Protein AF-A0A7V0T3T9-F1 (afdb_monomer_lite)

Foldseek 3Di:
DDPDPPPPVVPPVVVPVVVVVVVCVVVVPVVLPDFDPLVVLLVVLVVVLVVLVVLLVVLCVVVPPVCVVLSVLLVVLSVQLVVLSVVSVVDPDRVSNVVSSVRSVVSSVSSVVSSVVSD

Organism: NCBI:txid2052148

Radius of gyration: 18.32 Å; chains: 1; bounding box: 51×34×40 Å

Secondary structure (DSSP, 8-state):
----TTSSHHHHHHHHHHHHHHHHHHHTTSSTTS---HHHHHHHHHHHHHHHHHHHHHHHHHHGGGGHHHHHHHHHHHHHHHHHHHHHTT---HHHHHHHHHHHHHHHHHHHHHHHTT-

Sequence (119 aa):
MALSKGRIVGLILIGVVVVVLGIVLLTGQQEDNKPIDARAFIRNTEKQLGKIERKAVDVRDHFGAEVEEELAQVDQLLATTREVLQRMQNVSDQVELRKLREEANAAYRAAQDILKEFE

pLDDT: mean 79.91, std 18.68, range [40.5, 96.69]

Structure (mmCIF, N/CA/C/O backbone):
data_AF-A0A7V0T3T9-F1
#
_entry.id   AF-A0A7V0T3T9-F1
#
loop_
_atom_site.group_PDB
_atom_site.id
_atom_site.type_symbol
_atom_site.label_atom_id
_atom_site.label_alt_id
_atom_site.label_comp_id
_atom_site.label_asym_id
_atom_site.label_entity_id
_atom_site.label_seq_id
_atom_site.pdbx_PDB_ins_code
_atom_site.Cartn_x
_atom_site.Cartn_y
_atom_site.Cartn_z
_atom_site.occupancy
_atom_site.B_iso_or_equiv
_atom_site.auth_seq_id
_atom_site.auth_comp_id
_atom_site.auth_asym_id
_atom_site.auth_atom_id
_atom_site.pdbx_PDB_model_num
ATOM 1 N N . MET A 1 1 ? 37.112 24.251 -20.568 1.00 40.50 1 MET A N 1
ATOM 2 C CA . MET A 1 1 ? 36.343 23.511 -21.593 1.00 40.50 1 MET A CA 1
ATOM 3 C C . MET A 1 1 ? 35.895 22.191 -20.965 1.00 40.50 1 MET A C 1
ATOM 5 O O . MET A 1 1 ? 36.729 21.554 -20.341 1.00 40.50 1 MET A O 1
ATOM 9 N N . ALA A 1 2 ? 34.593 21.876 -21.049 1.00 46.59 2 ALA A N 1
ATOM 10 C CA . ALA A 1 2 ? 33.882 20.687 -20.535 1.00 46.59 2 ALA A CA 1
ATOM 11 C C . ALA A 1 2 ? 33.882 20.421 -19.006 1.00 46.59 2 ALA A C 1
ATOM 13 O O . ALA A 1 2 ? 34.382 19.408 -18.530 1.00 46.59 2 ALA A O 1
ATOM 14 N N . LEU A 1 3 ? 33.209 21.291 -18.238 1.00 49.69 3 LEU A N 1
ATOM 15 C CA . LEU A 1 3 ? 32.583 20.876 -16.975 1.00 49.69 3 LEU A CA 1
ATOM 16 C C . LEU A 1 3 ? 31.374 19.984 -17.306 1.00 49.69 3 LEU A C 1
ATOM 18 O O . LEU A 1 3 ? 30.440 20.427 -17.977 1.00 49.69 3 LEU A O 1
ATOM 22 N N . SER A 1 4 ? 31.421 18.723 -16.870 1.00 45.22 4 SER A N 1
ATOM 23 C CA . SER A 1 4 ? 30.354 17.738 -17.072 1.00 45.22 4 SER A CA 1
ATOM 24 C C . SER A 1 4 ? 29.067 18.177 -16.363 1.00 45.22 4 SER A C 1
ATOM 26 O O . SER A 1 4 ? 29.033 18.345 -15.144 1.00 45.22 4 SER A O 1
ATOM 28 N N . LYS A 1 5 ? 27.996 18.358 -17.143 1.00 58.25 5 LYS A N 1
ATOM 29 C CA . LYS A 1 5 ? 26.671 18.833 -16.703 1.00 58.25 5 LYS A CA 1
ATOM 30 C C . LYS A 1 5 ? 25.866 17.793 -15.897 1.00 58.25 5 LYS A C 1
ATOM 32 O O . LYS A 1 5 ? 24.738 18.076 -15.518 1.00 58.25 5 LYS A O 1
ATOM 37 N N . GLY A 1 6 ? 26.431 16.618 -15.601 1.00 52.16 6 GLY A N 1
ATOM 38 C CA . GLY A 1 6 ? 25.716 15.491 -14.980 1.00 52.16 6 GLY A CA 1
ATOM 39 C C . GLY A 1 6 ? 25.748 15.397 -13.446 1.00 52.16 6 GLY A C 1
ATOM 40 O O . GLY A 1 6 ? 25.056 14.555 -12.894 1.00 52.16 6 GLY A O 1
ATOM 41 N N . ARG A 1 7 ? 26.528 16.220 -12.723 1.00 52.62 7 ARG A N 1
ATOM 42 C CA . ARG A 1 7 ? 26.684 16.080 -11.250 1.00 52.62 7 ARG A CA 1
ATOM 43 C C . ARG A 1 7 ? 25.846 17.031 -10.395 1.00 52.62 7 ARG A C 1
ATOM 45 O O . ARG A 1 7 ? 25.675 16.770 -9.211 1.0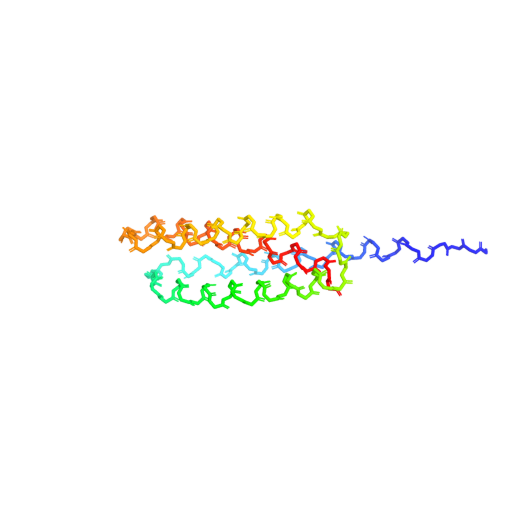0 52.62 7 ARG A O 1
ATOM 52 N N . ILE A 1 8 ? 25.325 18.118 -10.965 1.00 50.81 8 ILE A N 1
ATOM 53 C CA . ILE A 1 8 ? 24.544 19.113 -10.205 1.00 50.81 8 ILE A CA 1
ATOM 54 C C . ILE A 1 8 ? 23.103 18.628 -9.980 1.00 50.81 8 ILE A C 1
ATOM 56 O O . ILE A 1 8 ? 22.522 18.903 -8.935 1.00 50.81 8 ILE A O 1
ATOM 60 N N . VAL A 1 9 ? 22.555 17.830 -10.902 1.00 53.69 9 VAL A N 1
ATOM 61 C CA . VAL A 1 9 ? 21.186 17.295 -10.790 1.00 53.69 9 VAL A CA 1
ATOM 62 C C . VAL A 1 9 ? 21.072 16.257 -9.662 1.00 53.69 9 VAL A C 1
ATOM 64 O O . VAL A 1 9 ? 20.081 16.252 -8.940 1.00 53.69 9 VAL A O 1
ATOM 67 N N . GLY A 1 10 ? 22.121 15.465 -9.409 1.00 51.03 10 GLY A N 1
ATOM 68 C CA . GLY A 1 10 ? 22.131 14.473 -8.323 1.00 51.03 10 GLY A CA 1
ATOM 69 C C . GLY A 1 10 ? 22.278 15.044 -6.903 1.00 51.03 10 GLY A C 1
ATOM 70 O O . GLY A 1 10 ? 22.032 14.330 -5.939 1.00 51.03 10 GLY A O 1
ATOM 71 N N . LEU A 1 11 ? 22.667 16.316 -6.744 1.00 52.44 11 LEU A N 1
ATOM 72 C CA . LEU A 1 11 ? 22.970 16.912 -5.430 1.00 52.44 11 LEU A CA 1
ATOM 73 C C . LEU A 1 11 ? 21.859 17.820 -4.877 1.00 52.44 11 LEU A C 1
ATOM 75 O O . LEU A 1 11 ? 21.877 18.143 -3.694 1.00 52.44 11 LEU A O 1
ATOM 79 N N . ILE A 1 12 ? 20.873 18.201 -5.695 1.00 49.31 12 ILE A N 1
ATOM 80 C CA . ILE A 1 12 ? 19.757 19.067 -5.269 1.00 49.31 12 ILE A CA 1
ATOM 81 C C . ILE A 1 12 ? 18.541 18.246 -4.795 1.00 49.31 12 ILE A C 1
ATOM 83 O O . ILE A 1 12 ? 17.790 18.704 -3.933 1.00 49.31 12 ILE A O 1
ATOM 87 N N . LEU A 1 13 ? 18.381 17.003 -5.265 1.00 52.44 13 LEU A N 1
ATOM 88 C CA . LEU A 1 13 ? 17.231 16.150 -4.925 1.00 52.44 13 LEU A CA 1
ATOM 89 C C . LEU A 1 13 ? 17.180 15.703 -3.451 1.00 52.44 13 LEU A C 1
ATOM 91 O O . LEU A 1 13 ? 16.103 15.416 -2.941 1.00 52.44 13 LEU A O 1
ATOM 95 N N . ILE A 1 14 ? 18.300 15.730 -2.723 1.00 50.50 14 ILE A N 1
ATOM 96 C CA . ILE A 1 14 ? 18.339 15.316 -1.307 1.00 50.50 14 ILE A CA 1
ATOM 97 C C . ILE A 1 14 ? 17.847 16.437 -0.366 1.00 50.50 14 ILE A C 1
ATOM 99 O O . ILE A 1 14 ? 17.361 16.162 0.729 1.00 50.50 14 ILE A O 1
ATOM 103 N N . GLY A 1 15 ? 17.891 17.706 -0.792 1.00 45.44 15 GLY A N 1
ATOM 104 C CA . GLY A 1 15 ? 17.487 18.842 0.049 1.00 45.44 15 GLY A CA 1
ATOM 105 C C . GLY A 1 15 ? 15.971 19.025 0.196 1.00 45.44 15 GLY A C 1
ATOM 106 O O . GLY A 1 15 ? 15.513 19.561 1.202 1.00 45.44 15 GLY A O 1
ATOM 107 N N . VAL A 1 16 ? 15.179 18.570 -0.781 1.00 53.06 16 VAL A N 1
ATOM 108 C CA . VAL A 1 16 ? 13.726 18.838 -0.832 1.00 53.06 16 VAL A CA 1
ATOM 109 C C . VAL A 1 16 ? 12.900 17.737 -0.149 1.00 53.06 16 VAL A C 1
ATOM 111 O O . VAL A 1 16 ? 11.840 18.022 0.407 1.00 53.06 16 VAL A O 1
ATOM 114 N N . VAL A 1 17 ? 13.409 16.502 -0.079 1.00 54.22 17 VAL A N 1
ATOM 115 C CA . VAL A 1 17 ? 12.707 15.361 0.549 1.00 54.22 17 VAL A CA 1
ATOM 116 C C . VAL A 1 17 ? 12.585 15.516 2.077 1.00 54.22 17 VAL A C 1
ATOM 118 O O . VAL A 1 17 ? 11.596 15.089 2.671 1.00 54.22 17 VAL A O 1
ATOM 121 N N . VAL A 1 18 ? 13.526 16.211 2.729 1.00 54.78 18 VAL A N 1
ATOM 122 C CA . VAL A 1 18 ? 13.534 16.377 4.198 1.00 54.78 18 VAL A CA 1
ATOM 123 C C . VAL A 1 18 ? 12.466 17.368 4.689 1.00 54.78 18 VAL A C 1
ATOM 125 O O . VAL A 1 18 ? 11.926 17.207 5.784 1.00 54.78 18 VAL A O 1
ATOM 128 N N . VAL A 1 19 ? 12.091 18.362 3.876 1.00 55.09 19 VAL A N 1
ATOM 129 C CA . VAL A 1 19 ? 11.104 19.385 4.275 1.00 55.09 19 VAL A CA 1
ATOM 130 C C . VAL A 1 19 ? 9.687 18.803 4.348 1.00 55.09 19 VAL A C 1
ATOM 132 O O . VAL A 1 19 ? 8.902 19.192 5.212 1.00 55.09 19 VAL A O 1
ATOM 135 N N . VAL A 1 20 ? 9.368 17.812 3.509 1.00 55.38 20 VAL A N 1
ATOM 136 C CA . VAL A 1 20 ? 8.062 17.132 3.537 1.00 55.38 20 VAL A CA 1
ATOM 137 C C . VAL A 1 20 ? 7.951 16.188 4.741 1.00 55.38 20 VAL A C 1
ATOM 139 O O . VAL A 1 20 ? 6.896 16.134 5.376 1.00 55.38 20 VAL A O 1
ATOM 142 N N . LEU A 1 21 ? 9.042 15.518 5.134 1.00 51.12 21 LEU A N 1
ATOM 143 C CA . LEU A 1 21 ? 9.055 14.665 6.330 1.00 51.12 21 LEU A CA 1
ATOM 144 C C . LEU A 1 21 ? 8.810 15.468 7.627 1.00 51.12 21 LEU A C 1
ATOM 146 O O . LEU A 1 21 ? 8.153 14.974 8.542 1.00 51.12 21 LEU A O 1
ATOM 150 N N . GLY A 1 22 ? 9.287 16.718 7.692 1.00 42.75 22 GLY A N 1
ATOM 151 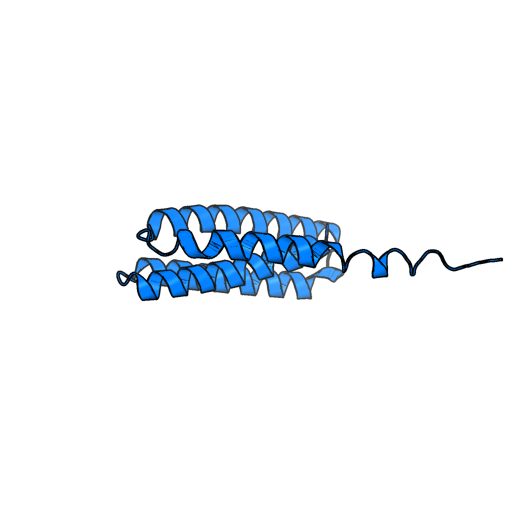C CA . GLY A 1 22 ? 9.165 17.579 8.875 1.00 42.75 22 GLY A CA 1
ATOM 152 C C . GLY A 1 22 ? 7.750 18.101 9.166 1.00 42.75 22 GLY A C 1
ATOM 153 O O . GLY A 1 22 ? 7.409 18.304 10.329 1.00 42.75 22 GLY A O 1
ATOM 154 N N . ILE A 1 23 ? 6.903 18.287 8.145 1.00 50.88 23 ILE A N 1
ATOM 155 C CA . ILE A 1 23 ? 5.537 18.823 8.326 1.00 50.88 23 ILE A CA 1
ATOM 156 C C . ILE A 1 23 ? 4.529 17.705 8.648 1.00 50.88 23 ILE A C 1
ATOM 158 O O . ILE A 1 23 ? 3.614 17.915 9.442 1.00 50.88 23 ILE A O 1
ATOM 162 N N . VAL A 1 24 ? 4.712 16.496 8.103 1.00 53.91 24 VAL A N 1
ATOM 163 C CA . VAL A 1 24 ? 3.807 15.355 8.358 1.00 53.91 24 VAL A CA 1
ATOM 164 C C . VAL A 1 24 ? 3.904 14.852 9.805 1.00 53.91 24 VAL A C 1
ATOM 166 O O . VAL A 1 24 ? 2.902 14.421 10.375 1.00 53.91 24 VAL A O 1
ATOM 169 N N . LEU A 1 25 ? 5.073 14.959 10.445 1.00 51.72 25 LEU A N 1
ATOM 170 C CA . LEU A 1 25 ? 5.238 14.551 11.847 1.00 51.72 25 LEU A CA 1
ATOM 171 C C . LEU A 1 25 ? 4.407 15.402 12.827 1.00 51.72 25 LEU A C 1
ATOM 173 O O . LEU A 1 25 ? 4.014 14.899 13.876 1.00 51.72 25 LEU A O 1
ATOM 177 N N . LEU A 1 26 ? 4.088 16.658 12.483 1.00 48.50 26 LEU A N 1
ATOM 178 C CA . LEU A 1 26 ? 3.300 17.560 13.336 1.00 48.50 26 LEU A CA 1
ATOM 179 C C . LEU A 1 26 ? 1.782 17.333 13.234 1.00 48.50 26 LEU A C 1
ATOM 181 O O . LEU A 1 26 ? 1.051 17.706 14.149 1.00 48.50 26 LEU A O 1
ATOM 185 N N . THR A 1 27 ? 1.297 16.705 12.158 1.00 54.38 27 THR A N 1
ATOM 186 C CA . THR A 1 27 ? -0.138 16.438 11.941 1.00 54.38 27 THR A CA 1
ATOM 187 C C . THR A 1 27 ? -0.521 14.969 12.138 1.00 54.38 27 THR A C 1
ATOM 189 O O . THR A 1 27 ? -1.674 14.686 12.461 1.00 54.38 27 THR A O 1
ATOM 192 N N . GLY A 1 28 ? 0.433 14.037 12.024 1.00 45.25 28 GLY A N 1
ATOM 193 C CA . GLY A 1 28 ? 0.185 12.594 12.124 1.00 45.25 28 GLY A CA 1
ATOM 194 C C . GLY A 1 28 ? -0.230 12.078 13.508 1.00 45.25 28 GLY A C 1
ATOM 195 O O . GLY A 1 28 ? -0.809 11.006 13.590 1.00 45.25 28 GLY A O 1
ATOM 196 N N . GLN A 1 29 ? 0.011 12.832 14.584 1.00 44.84 29 GLN A N 1
ATOM 197 C CA . GLN A 1 29 ? -0.250 12.385 15.965 1.00 44.84 29 GLN A CA 1
ATOM 198 C C . GLN A 1 29 ? -1.669 12.705 16.483 1.00 44.84 29 GLN A C 1
ATOM 200 O O . GLN A 1 29 ? -2.053 12.227 17.548 1.00 44.84 29 GLN A O 1
ATOM 205 N N . GLN A 1 30 ? -2.472 13.518 15.778 1.00 44.09 30 GLN A N 1
ATOM 206 C CA . GLN A 1 30 ? -3.815 13.908 16.257 1.00 44.09 30 GLN A CA 1
ATOM 207 C C . GLN A 1 30 ? -4.982 13.115 15.647 1.00 44.09 30 GLN A C 1
ATOM 209 O O . GLN A 1 30 ? -6.095 13.181 16.170 1.00 44.09 30 GLN A O 1
ATOM 214 N N . GLU A 1 31 ? -4.765 12.316 14.598 1.00 47.91 31 GLU A N 1
ATOM 215 C CA . GLU A 1 31 ? -5.793 11.377 14.114 1.00 47.91 31 GLU A CA 1
ATOM 216 C C . GLU A 1 31 ? -5.874 10.082 14.938 1.00 47.91 31 GLU A C 1
ATOM 218 O O . GLU A 1 31 ? -6.823 9.313 14.777 1.00 47.91 31 GLU A O 1
ATOM 223 N N . ASP A 1 32 ? -4.935 9.851 15.859 1.00 53.41 32 ASP A N 1
ATOM 224 C CA . ASP A 1 32 ? -4.796 8.566 16.547 1.00 53.41 32 ASP A CA 1
ATOM 225 C C . ASP A 1 32 ? -5.919 8.230 17.536 1.00 53.41 32 ASP A C 1
ATOM 227 O O . ASP A 1 32 ? -6.098 7.060 17.860 1.00 53.41 32 ASP A O 1
ATOM 231 N N . ASN A 1 33 ? -6.752 9.186 17.958 1.00 54.44 33 ASN A N 1
ATOM 232 C CA . ASN A 1 33 ? -7.863 8.919 18.887 1.00 54.44 33 ASN A CA 1
ATOM 233 C C . ASN A 1 33 ? -9.226 8.675 18.222 1.00 54.44 33 ASN A C 1
ATOM 235 O O . ASN A 1 33 ? -10.215 8.463 18.927 1.00 54.44 33 ASN A O 1
ATOM 239 N N . LYS A 1 34 ? -9.320 8.695 16.887 1.00 69.12 34 LYS A N 1
ATOM 240 C CA . LYS A 1 34 ? -10.578 8.365 16.201 1.00 69.12 34 LYS A CA 1
ATOM 241 C C . LYS A 1 34 ? -10.701 6.848 16.009 1.00 69.12 34 LYS A C 1
ATOM 243 O O . LYS A 1 34 ? -9.710 6.210 15.650 1.00 69.12 34 LYS A O 1
ATOM 248 N N . PRO A 1 35 ? -11.895 6.263 16.218 1.00 76.75 35 PRO A N 1
ATOM 249 C CA . PRO A 1 35 ? -12.120 4.852 15.930 1.00 76.75 35 PRO A CA 1
ATOM 250 C C . PRO A 1 35 ? -11.856 4.577 14.448 1.00 76.75 35 PRO A C 1
ATOM 252 O O . PRO A 1 35 ? -12.290 5.335 13.576 1.00 76.75 35 PRO A O 1
ATOM 255 N N . ILE A 1 36 ? -11.133 3.494 14.166 1.00 82.44 36 ILE A N 1
ATOM 256 C CA . ILE A 1 36 ? -10.830 3.082 12.800 1.00 82.44 36 ILE A CA 1
ATOM 257 C C . ILE A 1 36 ? -12.066 2.383 12.242 1.00 82.44 36 ILE A C 1
ATOM 259 O O . ILE A 1 36 ? -12.430 1.288 12.673 1.00 82.44 36 ILE A O 1
ATOM 263 N N . ASP A 1 37 ? -12.695 2.998 11.242 1.00 89.81 37 ASP A N 1
ATOM 264 C CA . ASP A 1 37 ? -13.668 2.305 10.403 1.00 89.81 37 ASP A CA 1
ATOM 265 C C . ASP A 1 37 ? -12.912 1.392 9.428 1.00 89.81 37 ASP A C 1
ATOM 267 O O . ASP A 1 37 ? -12.526 1.794 8.325 1.00 89.81 37 ASP A O 1
ATOM 271 N N . ALA A 1 38 ? -12.681 0.149 9.859 1.00 89.19 38 ALA A N 1
ATOM 272 C CA . ALA A 1 38 ? -11.974 -0.856 9.074 1.00 89.19 38 ALA A CA 1
ATOM 273 C C . ALA A 1 38 ? -12.635 -1.086 7.704 1.00 89.19 38 ALA A C 1
ATOM 275 O O . ALA A 1 38 ? -11.936 -1.253 6.709 1.00 89.19 38 ALA A O 1
ATOM 276 N N . ARG A 1 39 ? -13.971 -1.016 7.607 1.00 92.00 39 ARG A N 1
ATOM 277 C CA . ARG A 1 39 ? -14.694 -1.234 6.341 1.00 92.00 39 ARG A CA 1
ATOM 278 C C . ARG A 1 39 ? -14.488 -0.083 5.366 1.00 92.00 39 ARG A C 1
ATOM 280 O O . ARG A 1 39 ? -14.350 -0.313 4.163 1.00 92.00 39 ARG A O 1
ATOM 287 N N . ALA A 1 40 ? -14.518 1.155 5.854 1.00 91.62 40 ALA A N 1
ATOM 288 C CA . ALA A 1 40 ? -14.224 2.321 5.029 1.00 91.62 40 ALA A CA 1
ATOM 289 C C . ALA A 1 40 ? -12.756 2.322 4.586 1.00 91.62 40 ALA A C 1
ATOM 291 O O . ALA A 1 40 ? -12.480 2.558 3.409 1.00 91.62 40 ALA A O 1
ATOM 292 N N . PHE A 1 41 ? -11.838 2.000 5.503 1.00 90.31 41 PHE A N 1
ATOM 293 C CA . PHE A 1 41 ? -10.413 1.889 5.210 1.00 90.31 41 PHE A CA 1
ATOM 294 C C . PHE A 1 41 ? -10.139 0.834 4.134 1.00 90.31 41 PHE A C 1
ATOM 296 O O . PHE A 1 41 ? -9.629 1.193 3.078 1.00 90.31 41 PHE A O 1
ATOM 303 N N . ILE A 1 42 ? -10.564 -0.419 4.342 1.00 91.88 42 ILE A N 1
ATOM 304 C CA . ILE A 1 42 ? -10.361 -1.526 3.391 1.00 91.88 42 ILE A CA 1
ATOM 305 C C . ILE A 1 42 ? -10.841 -1.134 1.993 1.00 91.88 42 ILE A C 1
ATOM 307 O O . ILE A 1 42 ? -10.075 -1.195 1.038 1.00 91.88 42 ILE A O 1
ATOM 311 N N . ARG A 1 43 ? -12.070 -0.624 1.878 1.00 94.50 43 ARG A N 1
ATOM 312 C CA . ARG A 1 43 ? -12.656 -0.231 0.589 1.00 94.50 43 ARG A CA 1
ATOM 313 C C . ARG A 1 43 ? -11.862 0.865 -0.122 1.00 94.50 43 ARG A C 1
ATOM 315 O O . ARG A 1 43 ? -11.764 0.873 -1.349 1.00 94.50 43 ARG A O 1
ATOM 322 N N . ASN A 1 44 ? -11.360 1.842 0.627 1.00 92.94 44 ASN A N 1
ATOM 323 C CA . ASN A 1 44 ? -10.570 2.930 0.058 1.00 92.94 44 ASN A CA 1
ATOM 324 C C . ASN A 1 44 ? -9.193 2.431 -0.384 1.00 92.94 44 ASN A C 1
ATOM 326 O O . ASN A 1 44 ? -8.749 2.782 -1.479 1.00 92.94 44 ASN A O 1
ATOM 330 N N . THR A 1 45 ? -8.561 1.580 0.424 1.00 92.00 45 THR A N 1
ATOM 331 C CA . THR A 1 45 ? -7.259 0.985 0.120 1.00 92.00 45 THR A CA 1
ATOM 332 C C . THR A 1 45 ? -7.351 0.038 -1.077 1.00 92.00 45 THR A C 1
ATOM 334 O O . THR A 1 45 ? -6.534 0.138 -1.981 1.00 92.00 45 THR A O 1
ATOM 337 N N . GLU A 1 46 ? -8.392 -0.787 -1.197 1.00 92.56 46 GLU A N 1
ATOM 338 C CA . GLU A 1 46 ? -8.618 -1.640 -2.378 1.00 92.56 46 GLU A CA 1
ATOM 339 C C . GLU A 1 46 ? -8.736 -0.831 -3.678 1.00 92.56 46 GLU A C 1
ATOM 341 O O . GLU A 1 46 ? -8.131 -1.174 -4.695 1.00 92.56 46 GLU A O 1
ATOM 346 N N . LYS A 1 47 ? -9.457 0.299 -3.652 1.00 93.81 47 LYS A N 1
ATOM 347 C CA . LYS A 1 47 ? -9.527 1.212 -4.807 1.00 93.81 47 LYS A CA 1
ATOM 348 C C . LYS A 1 47 ? -8.161 1.786 -5.171 1.00 93.81 47 LYS A C 1
ATOM 350 O O . LYS A 1 47 ? -7.902 2.049 -6.346 1.00 93.81 47 LYS A O 1
ATOM 355 N N . GLN A 1 48 ? -7.328 2.048 -4.169 1.00 91.69 48 GLN A N 1
ATOM 356 C CA . GLN A 1 48 ? -5.971 2.541 -4.346 1.00 91.69 48 GLN A CA 1
ATOM 357 C C . GLN A 1 48 ? -5.045 1.463 -4.918 1.00 91.69 48 GLN A C 1
ATOM 359 O O . GLN A 1 48 ? -4.358 1.748 -5.897 1.00 91.69 48 GLN A O 1
ATOM 364 N N . LEU A 1 49 ? -5.106 0.227 -4.411 1.00 92.50 49 LEU A N 1
ATOM 365 C CA . LEU A 1 49 ? -4.382 -0.922 -4.966 1.00 92.50 49 LEU A CA 1
ATOM 366 C C . LEU A 1 49 ? -4.682 -1.085 -6.458 1.00 92.50 49 LEU A C 1
ATOM 368 O O . LEU A 1 49 ? -3.757 -1.106 -7.260 1.00 92.50 49 LEU A O 1
ATOM 372 N N . GLY A 1 50 ? -5.958 -1.026 -6.853 1.00 92.38 50 GLY A N 1
ATOM 373 C CA . GLY A 1 50 ? -6.330 -1.119 -8.267 1.00 92.38 50 GLY A CA 1
ATOM 374 C C . GLY A 1 50 ? -5.767 0.003 -9.152 1.00 92.38 50 GLY A C 1
ATOM 375 O O . GLY A 1 50 ? -5.639 -0.175 -10.360 1.00 92.38 50 GLY A O 1
ATOM 376 N N . LYS A 1 51 ? -5.436 1.179 -8.597 1.00 92.88 51 LYS A N 1
ATOM 377 C CA . LYS A 1 51 ? -4.736 2.238 -9.351 1.00 92.88 51 LYS A CA 1
ATOM 378 C C . LYS A 1 51 ? -3.258 1.907 -9.536 1.00 92.88 51 LYS A C 1
ATOM 380 O O . LYS A 1 51 ? -2.733 2.144 -10.617 1.00 92.88 51 LYS A O 1
ATOM 385 N N . ILE A 1 52 ? -2.622 1.373 -8.497 1.00 92.44 52 ILE A N 1
ATOM 386 C CA . ILE A 1 52 ? -1.208 0.991 -8.518 1.00 92.44 52 ILE A CA 1
ATOM 387 C C . ILE A 1 52 ? -0.975 -0.188 -9.454 1.00 92.44 52 ILE A C 1
ATOM 389 O O . ILE A 1 52 ? -0.052 -0.133 -10.252 1.00 92.44 52 ILE A O 1
ATOM 393 N N . GLU A 1 53 ? -1.866 -1.176 -9.462 1.00 93.44 53 GLU A N 1
ATOM 394 C CA . GLU A 1 53 ? -1.796 -2.291 -10.412 1.00 93.44 53 GLU A CA 1
ATOM 395 C C . GLU A 1 53 ? -1.854 -1.828 -11.865 1.00 93.44 53 GLU A C 1
ATOM 397 O O . GLU A 1 53 ? -1.060 -2.271 -12.683 1.00 93.44 53 GLU A O 1
ATOM 402 N N . ARG A 1 54 ? -2.765 -0.902 -12.196 1.00 94.44 54 ARG A N 1
ATOM 403 C CA . ARG A 1 54 ? -2.822 -0.346 -13.556 1.00 94.44 54 ARG A CA 1
ATOM 404 C C . ARG A 1 54 ? -1.522 0.360 -13.922 1.00 94.44 54 ARG A C 1
ATOM 406 O O . ARG A 1 54 ? -0.993 0.114 -14.994 1.00 94.44 54 ARG A O 1
ATOM 413 N N . LYS A 1 55 ? -0.974 1.156 -13.002 1.00 92.88 55 LYS A N 1
ATOM 414 C CA . LYS A 1 55 ? 0.312 1.822 -13.218 1.00 92.88 55 LYS A CA 1
ATOM 415 C C . LYS A 1 55 ? 1.461 0.819 -13.394 1.00 92.88 55 LYS A C 1
ATOM 417 O O . LYS A 1 55 ? 2.315 1.033 -14.240 1.00 92.88 55 LYS A O 1
ATOM 422 N N . ALA A 1 56 ? 1.478 -0.274 -12.633 1.00 91.94 56 ALA A N 1
ATOM 423 C CA . ALA A 1 56 ? 2.468 -1.340 -12.781 1.00 91.94 56 ALA A CA 1
ATOM 424 C C . ALA A 1 56 ? 2.393 -1.997 -14.172 1.00 91.94 56 ALA A C 1
ATOM 426 O O . ALA A 1 56 ? 3.426 -2.262 -14.780 1.00 91.94 56 ALA A O 1
ATOM 427 N N . VAL A 1 57 ? 1.180 -2.193 -14.708 1.00 94.19 57 VAL A N 1
ATOM 428 C CA . VAL A 1 57 ? 0.985 -2.647 -16.095 1.00 94.19 57 VAL A CA 1
ATOM 429 C C . VAL A 1 57 ? 1.523 -1.619 -17.090 1.00 94.19 57 VAL A C 1
ATOM 431 O O . VAL A 1 57 ? 2.283 -2.001 -17.971 1.00 94.19 57 VAL A O 1
ATOM 434 N N . ASP A 1 58 ? 1.206 -0.333 -16.920 1.00 93.50 58 ASP A N 1
ATOM 435 C CA . ASP A 1 58 ? 1.689 0.728 -17.816 1.00 93.50 58 ASP A CA 1
ATOM 436 C C . ASP A 1 58 ? 3.231 0.801 -17.836 1.00 93.50 58 ASP A C 1
ATOM 438 O O . ASP A 1 58 ? 3.842 0.930 -18.897 1.00 93.50 58 ASP A O 1
ATOM 442 N N . VAL A 1 59 ? 3.871 0.672 -16.668 1.00 89.38 59 VAL A N 1
ATOM 443 C CA . VAL A 1 59 ? 5.337 0.625 -16.524 1.00 89.38 59 VAL A CA 1
ATOM 444 C C . VAL A 1 59 ? 5.906 -0.617 -17.212 1.00 89.38 59 VAL A C 1
ATOM 446 O O . VAL A 1 59 ? 6.854 -0.504 -17.989 1.00 89.38 59 VAL A O 1
ATOM 449 N N . ARG A 1 60 ? 5.298 -1.793 -17.011 1.00 91.75 60 ARG A N 1
ATOM 450 C CA . ARG A 1 60 ? 5.705 -3.030 -17.696 1.00 91.75 60 ARG A CA 1
ATOM 451 C C . ARG A 1 60 ? 5.625 -2.901 -19.211 1.00 91.75 60 ARG A C 1
ATOM 453 O O . ARG A 1 60 ? 6.527 -3.346 -19.912 1.00 91.75 60 ARG A O 1
ATOM 460 N N . ASP A 1 61 ? 4.553 -2.303 -19.713 1.00 93.25 61 ASP A N 1
ATOM 461 C CA . ASP A 1 61 ? 4.322 -2.152 -21.147 1.00 93.25 61 ASP A CA 1
ATOM 462 C C . ASP A 1 61 ? 5.297 -1.137 -21.772 1.00 93.25 61 ASP A C 1
ATOM 464 O O . ASP A 1 61 ? 5.652 -1.267 -22.944 1.00 93.25 61 ASP A O 1
ATOM 468 N N . HIS A 1 62 ? 5.762 -0.147 -20.998 1.00 92.06 62 HIS A N 1
ATOM 469 C CA . HIS A 1 62 ? 6.718 0.860 -21.461 1.00 92.06 62 HIS A CA 1
ATOM 470 C C . HIS A 1 62 ? 8.175 0.380 -21.435 1.00 92.06 62 HIS A C 1
ATOM 472 O O . HIS A 1 62 ? 8.898 0.572 -22.412 1.00 92.06 62 HIS A O 1
ATOM 478 N N . PHE A 1 63 ? 8.608 -0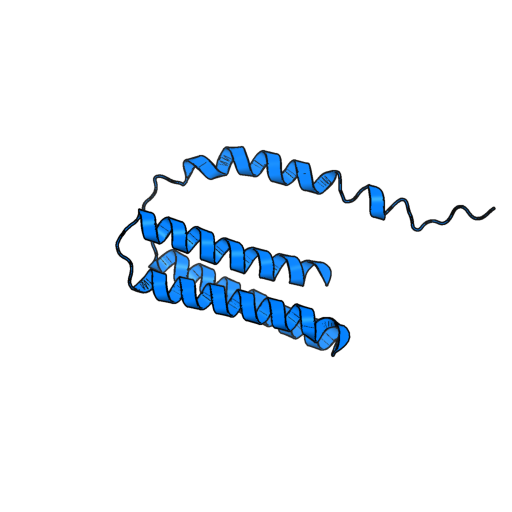.231 -20.330 1.00 88.19 63 PHE A N 1
ATOM 479 C CA . PHE A 1 63 ? 10.011 -0.596 -20.091 1.00 88.19 63 PHE A CA 1
ATOM 480 C C . PHE A 1 63 ? 10.313 -2.084 -20.352 1.00 88.19 63 PHE A C 1
ATOM 482 O O . PHE A 1 63 ? 11.471 -2.488 -20.453 1.00 88.19 63 PHE A O 1
ATOM 489 N N . GLY A 1 64 ? 9.288 -2.924 -20.508 1.00 89.19 64 GLY A N 1
ATOM 490 C CA . GLY A 1 64 ? 9.450 -4.342 -20.817 1.00 89.19 64 GLY A CA 1
ATOM 491 C C . GLY A 1 64 ? 10.123 -5.125 -19.687 1.00 89.19 64 GLY A C 1
ATOM 492 O O . GLY A 1 64 ? 9.751 -5.005 -18.523 1.00 89.19 64 GLY A O 1
ATOM 493 N N . ALA A 1 65 ? 11.100 -5.964 -20.039 1.00 89.31 65 ALA A N 1
ATOM 494 C CA . ALA A 1 65 ? 11.786 -6.846 -19.090 1.00 89.31 65 ALA A CA 1
ATOM 495 C C . ALA A 1 65 ? 12.776 -6.115 -18.162 1.00 89.31 65 ALA A C 1
ATOM 497 O O . ALA A 1 65 ? 13.214 -6.693 -17.174 1.00 89.31 65 ALA A O 1
ATOM 498 N N . GLU A 1 66 ? 13.133 -4.858 -18.455 1.00 86.00 66 GLU A N 1
ATOM 499 C CA . GLU A 1 66 ? 14.114 -4.093 -17.663 1.00 86.00 66 GLU A CA 1
ATOM 500 C C . GLU A 1 66 ? 13.623 -3.752 -16.251 1.00 86.00 66 GLU A C 1
ATOM 502 O O . GLU A 1 66 ? 14.433 -3.397 -15.406 1.00 86.00 66 GLU A O 1
ATOM 507 N N . VAL A 1 67 ? 12.316 -3.872 -16.009 1.00 91.75 67 VAL A N 1
ATOM 508 C CA . VAL A 1 67 ? 11.647 -3.517 -14.747 1.00 91.75 67 VAL A CA 1
ATOM 509 C C . VAL A 1 67 ? 10.975 -4.720 -14.079 1.00 91.75 67 VAL A C 1
ATOM 511 O O . VAL A 1 67 ? 10.146 -4.564 -13.186 1.00 91.75 67 VAL A O 1
ATOM 514 N N . GLU A 1 68 ? 11.247 -5.941 -14.554 1.00 90.62 68 GLU A N 1
ATOM 515 C CA . GLU A 1 68 ? 10.558 -7.152 -14.087 1.00 90.62 68 GLU A CA 1
ATOM 516 C C . GLU A 1 68 ? 10.826 -7.437 -12.600 1.00 90.62 68 GLU A C 1
ATOM 518 O O . GLU A 1 68 ? 9.916 -7.855 -11.883 1.00 90.62 68 GLU A O 1
ATOM 523 N N . GLU A 1 69 ? 12.041 -7.162 -12.115 1.00 90.88 69 GLU A N 1
ATOM 524 C CA . GLU A 1 69 ? 12.422 -7.368 -10.714 1.00 90.88 69 GLU A CA 1
ATOM 525 C C . GLU A 1 69 ? 11.709 -6.372 -9.785 1.00 90.88 69 GLU A C 1
ATOM 527 O O . GLU A 1 69 ? 11.117 -6.761 -8.774 1.00 90.88 69 GLU A O 1
ATOM 532 N N . GLU A 1 70 ? 11.677 -5.096 -10.164 1.00 90.62 70 GLU A N 1
ATOM 533 C CA . GLU A 1 70 ? 11.001 -4.036 -9.421 1.00 90.62 70 GLU A CA 1
ATOM 534 C C . GLU A 1 70 ? 9.483 -4.232 -9.429 1.00 90.62 70 GLU A C 1
ATOM 536 O O . GLU A 1 70 ? 8.822 -4.051 -8.403 1.00 90.62 70 GLU A O 1
ATOM 541 N N . LEU A 1 71 ? 8.911 -4.669 -10.553 1.00 92.44 71 LEU A N 1
ATOM 542 C CA . LEU A 1 71 ? 7.489 -4.997 -10.635 1.00 92.44 71 LEU A CA 1
ATOM 543 C C . LEU A 1 71 ? 7.129 -6.242 -9.820 1.00 92.44 71 LEU A C 1
ATOM 545 O O . LEU A 1 71 ? 6.082 -6.248 -9.172 1.00 92.44 71 LEU A O 1
ATOM 549 N N . ALA A 1 72 ? 7.997 -7.257 -9.765 1.00 93.50 72 ALA A N 1
ATOM 550 C CA . ALA A 1 72 ? 7.803 -8.401 -8.876 1.00 93.50 72 ALA A CA 1
ATOM 551 C C . ALA A 1 72 ? 7.807 -7.973 -7.397 1.00 93.50 72 ALA A C 1
ATOM 553 O O . ALA A 1 72 ? 6.994 -8.455 -6.600 1.00 93.50 72 ALA A O 1
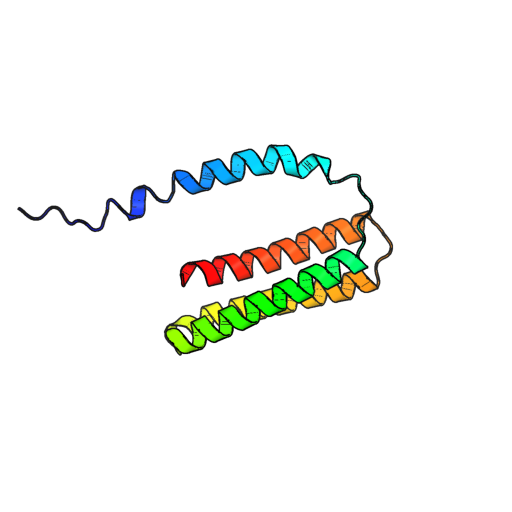ATOM 554 N N . GLN A 1 73 ? 8.669 -7.020 -7.027 1.00 93.38 73 GLN A N 1
ATOM 555 C CA . GLN A 1 73 ? 8.677 -6.436 -5.686 1.00 93.38 73 GLN A CA 1
ATOM 556 C C . GLN A 1 73 ? 7.391 -5.645 -5.398 1.00 93.38 73 GLN A C 1
ATOM 558 O O . GLN A 1 73 ? 6.811 -5.777 -4.316 1.00 93.38 73 GLN A O 1
ATOM 563 N N . VAL A 1 74 ? 6.908 -4.854 -6.362 1.00 92.38 74 VAL A N 1
ATOM 564 C CA . VAL A 1 74 ? 5.619 -4.152 -6.262 1.00 92.38 74 VAL A CA 1
ATOM 565 C C . VAL A 1 74 ? 4.485 -5.153 -6.044 1.00 92.38 74 VAL A C 1
ATOM 567 O O . VAL A 1 74 ? 3.709 -4.985 -5.102 1.00 92.38 74 VAL A O 1
ATOM 570 N N . ASP A 1 75 ? 4.420 -6.229 -6.826 1.00 95.69 75 ASP A N 1
ATOM 571 C CA . ASP A 1 75 ? 3.394 -7.267 -6.688 1.00 95.69 75 ASP A CA 1
ATOM 572 C C . ASP A 1 75 ? 3.417 -7.924 -5.300 1.00 95.69 75 ASP A C 1
ATOM 574 O O . ASP A 1 75 ? 2.362 -8.108 -4.679 1.00 95.69 75 ASP A O 1
ATOM 578 N N . GLN A 1 76 ? 4.605 -8.204 -4.755 1.00 96.31 76 GLN A N 1
ATOM 579 C CA . GLN A 1 76 ? 4.759 -8.738 -3.399 1.00 96.31 76 GLN A CA 1
ATOM 580 C C . GLN A 1 76 ? 4.233 -7.767 -2.328 1.00 96.31 76 GLN A C 1
ATOM 582 O O . GLN A 1 76 ? 3.554 -8.179 -1.379 1.00 96.31 76 GLN A O 1
ATOM 587 N N . LEU A 1 77 ? 4.505 -6.469 -2.469 1.00 94.06 77 LEU A N 1
ATOM 588 C CA . LEU A 1 77 ? 4.030 -5.440 -1.539 1.00 94.06 77 LEU A CA 1
ATOM 589 C C . LEU A 1 77 ? 2.509 -5.243 -1.629 1.00 94.06 77 LEU A C 1
ATOM 591 O O . LEU A 1 77 ? 1.839 -5.068 -0.604 1.00 94.06 77 LEU A O 1
ATOM 595 N N . LEU A 1 78 ? 1.929 -5.338 -2.829 1.00 94.75 78 LEU A N 1
ATOM 596 C CA . LEU A 1 78 ? 0.477 -5.305 -3.016 1.00 94.75 78 LEU A CA 1
ATOM 597 C C . LEU A 1 78 ? -0.191 -6.550 -2.420 1.00 94.75 78 LEU A C 1
ATOM 599 O O . LEU A 1 78 ? -1.226 -6.427 -1.761 1.00 94.75 78 LEU A O 1
ATOM 603 N N . ALA A 1 79 ? 0.405 -7.733 -2.592 1.00 95.25 79 ALA A N 1
ATOM 604 C CA . ALA A 1 79 ? -0.064 -8.971 -1.972 1.00 95.25 79 ALA A CA 1
ATOM 605 C C . ALA A 1 79 ? -0.035 -8.885 -0.438 1.00 95.25 79 ALA A C 1
ATOM 607 O O . ALA A 1 79 ? -1.041 -9.176 0.208 1.00 95.25 79 ALA A O 1
ATOM 608 N N . THR A 1 80 ? 1.064 -8.379 0.127 1.00 94.81 80 THR A N 1
ATOM 609 C CA . THR A 1 80 ? 1.201 -8.132 1.573 1.00 94.81 80 THR A CA 1
ATOM 610 C C . THR A 1 80 ? 0.108 -7.184 2.062 1.00 94.81 80 THR A C 1
ATOM 612 O O . THR A 1 80 ? -0.591 -7.467 3.032 1.00 94.81 80 THR A O 1
ATOM 615 N N . THR A 1 81 ? -0.112 -6.079 1.342 1.00 94.38 81 THR A N 1
ATOM 616 C CA . THR A 1 81 ? -1.179 -5.127 1.675 1.00 94.38 81 THR A CA 1
ATOM 617 C C . THR A 1 81 ? -2.545 -5.818 1.720 1.00 94.38 81 THR A C 1
ATOM 619 O O . THR A 1 81 ? -3.298 -5.621 2.671 1.00 94.38 81 THR A O 1
ATOM 622 N N . ARG A 1 82 ? -2.870 -6.664 0.734 1.00 96.62 82 ARG A N 1
ATOM 623 C CA . ARG A 1 82 ? -4.143 -7.407 0.690 1.00 96.62 82 ARG A CA 1
ATOM 624 C C . ARG A 1 82 ? -4.308 -8.380 1.844 1.00 96.62 82 ARG A C 1
ATOM 626 O O . ARG A 1 82 ? -5.394 -8.447 2.412 1.00 96.62 82 ARG A O 1
ATOM 633 N N . GLU A 1 83 ? -3.256 -9.109 2.194 1.00 96.69 83 GLU A N 1
ATOM 634 C CA . GLU A 1 83 ? -3.278 -10.032 3.327 1.00 96.69 83 GLU A CA 1
ATOM 635 C C . GLU A 1 83 ? -3.594 -9.286 4.630 1.00 96.69 83 GLU A C 1
ATOM 637 O O . GLU A 1 83 ? -4.455 -9.699 5.410 1.00 96.69 83 GLU A O 1
ATOM 642 N N . VAL A 1 84 ? -2.972 -8.123 4.830 1.00 95.50 84 VAL A N 1
ATOM 643 C CA . VAL A 1 84 ? -3.245 -7.263 5.984 1.00 95.50 84 VAL A CA 1
ATOM 644 C C . VAL A 1 84 ? -4.688 -6.753 5.965 1.00 95.50 84 VAL A C 1
ATOM 646 O O . VAL A 1 84 ? -5.373 -6.832 6.985 1.00 95.50 84 VAL A O 1
ATOM 649 N N . LEU A 1 85 ? -5.201 -6.299 4.815 1.00 95.12 85 LEU A N 1
ATOM 650 C CA . LEU A 1 85 ? -6.607 -5.891 4.683 1.00 95.12 85 LEU A CA 1
ATOM 651 C C . LEU A 1 85 ? -7.576 -7.042 4.991 1.00 95.12 85 LEU A C 1
ATOM 653 O O . LEU A 1 85 ? -8.607 -6.817 5.624 1.00 95.12 85 LEU A O 1
ATOM 657 N N . GLN A 1 86 ? -7.249 -8.272 4.589 1.00 96.00 86 GLN A N 1
ATOM 658 C CA . GLN A 1 86 ? -8.041 -9.459 4.904 1.00 96.00 86 GLN A CA 1
ATOM 659 C C . GLN A 1 86 ? -8.017 -9.767 6.406 1.00 96.00 86 GLN A C 1
ATOM 661 O O . GLN A 1 86 ? -9.060 -10.059 6.991 1.00 96.00 86 GLN A O 1
ATOM 666 N N . ARG A 1 87 ? -6.857 -9.640 7.062 1.00 95.06 87 ARG A N 1
ATOM 667 C CA . ARG A 1 87 ? -6.742 -9.756 8.525 1.00 95.06 87 ARG A CA 1
ATOM 668 C C . ARG A 1 87 ? -7.598 -8.706 9.233 1.00 95.06 87 ARG A C 1
ATOM 670 O O . ARG A 1 87 ? -8.342 -9.057 10.145 1.00 95.06 87 ARG A O 1
ATOM 677 N N . MET A 1 88 ? -7.590 -7.455 8.765 1.00 93.94 88 MET A N 1
ATOM 678 C CA . MET A 1 88 ? -8.403 -6.369 9.335 1.00 93.94 88 MET A CA 1
ATOM 679 C C . MET A 1 88 ? -9.911 -6.654 9.332 1.00 93.94 88 MET A C 1
ATOM 681 O O . MET A 1 88 ? -10.618 -6.125 10.185 1.00 93.94 88 MET A O 1
ATOM 685 N N . GLN A 1 89 ? -10.423 -7.487 8.418 1.00 92.94 89 GLN A N 1
ATOM 686 C CA . GLN A 1 89 ? -11.848 -7.853 8.391 1.00 92.94 89 GLN A CA 1
ATOM 687 C C . GLN A 1 89 ? -12.280 -8.665 9.618 1.00 92.94 89 GLN A C 1
ATOM 689 O O . GLN A 1 89 ? -13.454 -8.635 9.983 1.00 92.94 89 GLN A O 1
ATOM 694 N N . ASN A 1 90 ? -11.337 -9.371 10.247 1.00 93.50 90 ASN A N 1
ATOM 695 C CA . ASN A 1 90 ? -11.592 -10.291 11.354 1.00 93.50 90 ASN A CA 1
ATOM 696 C C . ASN A 1 90 ? -11.169 -9.728 12.719 1.00 93.50 90 ASN A C 1
ATOM 698 O O . ASN A 1 90 ? -11.328 -10.405 13.732 1.00 93.50 90 ASN A O 1
ATOM 702 N N . VAL A 1 91 ? -10.640 -8.502 12.763 1.00 92.31 91 VAL A N 1
ATOM 703 C CA . VAL A 1 91 ? -10.143 -7.872 13.990 1.00 92.31 91 VAL A CA 1
ATOM 704 C C . VAL A 1 91 ? -11.129 -6.818 14.478 1.00 92.31 91 VAL A C 1
ATOM 706 O O . VAL A 1 91 ? -11.489 -5.889 13.757 1.00 92.31 91 VAL A O 1
ATOM 709 N N . SER A 1 92 ? -11.551 -6.948 15.736 1.00 88.81 92 SER A N 1
ATOM 710 C CA . SER A 1 92 ? -12.389 -5.960 16.426 1.00 88.81 92 SER A CA 1
ATOM 711 C C . SER A 1 92 ? -11.598 -5.036 17.355 1.00 88.81 92 SER A C 1
ATOM 713 O O . SER A 1 92 ? -12.096 -3.970 17.721 1.00 88.81 92 SER A O 1
ATOM 715 N N . ASP A 1 93 ? -10.389 -5.440 17.758 1.00 92.88 93 ASP A N 1
ATOM 716 C CA . ASP A 1 93 ? -9.533 -4.651 18.640 1.00 92.88 93 ASP A CA 1
ATOM 717 C C . ASP A 1 93 ? -8.955 -3.429 17.913 1.00 92.88 93 ASP A C 1
ATOM 719 O O . ASP A 1 93 ? -8.339 -3.536 16.854 1.00 92.88 93 ASP A O 1
ATOM 723 N N . GLN A 1 94 ? -9.145 -2.241 18.488 1.00 88.69 94 GLN A N 1
ATOM 724 C CA . GLN A 1 94 ? -8.730 -0.982 17.862 1.00 88.69 94 GLN A CA 1
ATOM 725 C C . GLN A 1 94 ? -7.210 -0.797 17.869 1.00 88.69 94 GLN A C 1
ATOM 727 O O . GLN A 1 94 ? -6.669 -0.155 16.967 1.00 88.69 94 GLN A O 1
ATOM 732 N N . VAL A 1 95 ? -6.511 -1.356 18.863 1.00 91.00 95 VAL A N 1
ATOM 733 C CA . VAL A 1 95 ? -5.045 -1.293 18.922 1.00 91.00 95 VAL A CA 1
ATOM 734 C C . VAL A 1 95 ? -4.450 -2.160 17.816 1.00 91.00 95 VAL A C 1
ATOM 736 O O . VAL A 1 95 ? -3.560 -1.714 17.092 1.00 91.00 95 VAL A O 1
ATOM 739 N N . GLU A 1 96 ? -4.972 -3.368 17.633 1.00 91.94 96 GLU A N 1
ATOM 740 C CA . GLU A 1 96 ? -4.584 -4.262 16.548 1.00 91.94 96 GLU A CA 1
ATOM 741 C C . GLU A 1 96 ? -4.967 -3.704 15.168 1.00 91.94 96 GLU A C 1
ATOM 743 O O . GLU A 1 96 ? -4.123 -3.679 14.274 1.00 91.94 96 GLU A O 1
ATOM 748 N N . LEU A 1 97 ? -6.171 -3.142 14.999 1.00 91.88 97 LEU A N 1
ATOM 749 C CA . LEU A 1 97 ? -6.563 -2.462 13.756 1.00 91.88 97 LEU A CA 1
ATOM 750 C C . LEU A 1 97 ? -5.629 -1.303 13.399 1.00 91.88 97 LEU A C 1
ATOM 752 O O . LEU A 1 97 ? -5.355 -1.087 12.219 1.00 91.88 97 LEU A O 1
ATOM 756 N N . ARG A 1 98 ? -5.119 -0.562 14.392 1.00 90.19 98 ARG A N 1
ATOM 757 C CA . ARG A 1 98 ? -4.157 0.521 14.151 1.00 90.19 98 ARG A CA 1
ATOM 758 C C . ARG A 1 98 ? -2.829 -0.017 13.630 1.00 90.19 98 ARG A C 1
ATOM 760 O O . ARG A 1 98 ? -2.329 0.505 12.638 1.00 90.19 98 ARG A O 1
ATOM 767 N N . LYS A 1 99 ? -2.318 -1.094 14.231 1.00 92.06 99 LYS A N 1
ATOM 768 C CA . LYS A 1 99 ? -1.094 -1.766 13.768 1.00 92.06 99 LYS A CA 1
ATOM 769 C C . LYS A 1 99 ? -1.249 -2.296 12.345 1.00 92.06 99 LYS A C 1
ATOM 771 O O . LYS A 1 99 ? -0.404 -2.031 11.501 1.00 92.06 99 LYS A O 1
ATOM 776 N N . LEU A 1 100 ? -2.364 -2.966 12.058 1.00 92.94 100 LEU A N 1
ATOM 777 C CA . LEU A 1 100 ? -2.664 -3.468 10.717 1.00 92.94 100 LEU A CA 1
ATOM 778 C C . LEU A 1 100 ? -2.794 -2.330 9.699 1.00 92.94 100 LEU A C 1
ATOM 780 O O . LEU A 1 100 ? -2.297 -2.427 8.583 1.00 92.94 100 LEU A O 1
ATOM 784 N N . ARG A 1 101 ? -3.421 -1.212 10.079 1.00 91.31 101 ARG A N 1
ATOM 785 C CA . ARG A 1 101 ? -3.499 -0.018 9.227 1.00 91.31 101 ARG A CA 1
ATOM 786 C C . ARG A 1 101 ? -2.106 0.515 8.889 1.00 91.31 101 ARG A C 1
ATOM 788 O O . ARG A 1 101 ? -1.853 0.867 7.740 1.00 91.31 101 ARG A O 1
ATOM 795 N N . GLU A 1 102 ? -1.223 0.615 9.877 1.00 92.00 102 GLU A N 1
ATOM 796 C CA . GLU A 1 102 ? 0.161 1.062 9.685 1.00 92.00 102 GLU A CA 1
ATOM 797 C C . GLU A 1 102 ? 0.943 0.102 8.782 1.00 92.00 102 GLU A C 1
ATOM 799 O O . GLU A 1 102 ? 1.594 0.558 7.845 1.00 92.00 102 GLU A O 1
ATOM 804 N N . GLU A 1 103 ? 0.804 -1.207 8.998 1.00 92.44 103 GLU A N 1
ATOM 805 C CA . GLU A 1 103 ? 1.421 -2.270 8.194 1.00 92.44 103 GLU A CA 1
ATOM 806 C C . GLU A 1 103 ? 0.963 -2.208 6.726 1.00 92.44 103 GLU A C 1
ATOM 808 O O . GLU A 1 103 ? 1.791 -2.121 5.817 1.00 92.44 103 GLU A O 1
ATOM 813 N N . ALA A 1 104 ? -0.353 -2.139 6.488 1.00 90.44 104 ALA A N 1
ATOM 814 C CA . ALA A 1 104 ? -0.928 -2.000 5.151 1.00 90.44 104 ALA A CA 1
ATOM 815 C C . ALA A 1 104 ? -0.451 -0.718 4.455 1.00 90.44 104 ALA A C 1
ATOM 817 O O . ALA A 1 104 ? -0.089 -0.740 3.280 1.00 90.44 104 ALA A O 1
ATOM 818 N N . ASN A 1 105 ? -0.420 0.407 5.176 1.00 90.00 105 ASN A N 1
ATOM 819 C CA . ASN A 1 105 ? 0.032 1.681 4.624 1.00 90.00 105 ASN A CA 1
ATOM 820 C C . ASN A 1 105 ? 1.530 1.681 4.305 1.00 90.00 105 ASN A C 1
ATO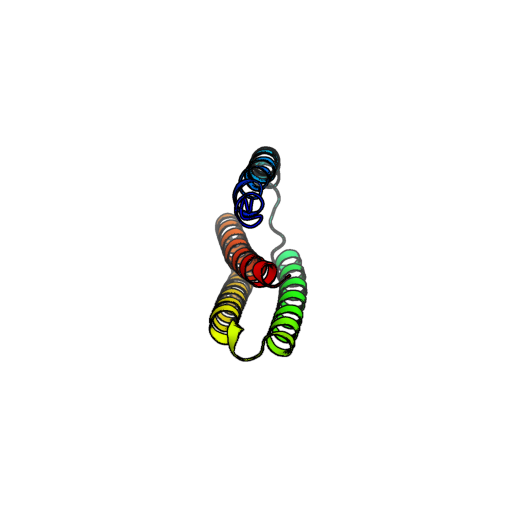M 822 O O . ASN A 1 105 ? 1.929 2.304 3.323 1.00 90.00 105 ASN A O 1
ATOM 826 N N . ALA A 1 106 ? 2.355 1.021 5.120 1.00 90.75 106 ALA A N 1
ATOM 827 C CA . ALA A 1 106 ? 3.790 0.918 4.889 1.00 90.75 106 ALA A CA 1
ATOM 828 C C . ALA A 1 106 ? 4.087 0.112 3.617 1.00 90.75 106 ALA A C 1
ATOM 830 O O . ALA A 1 106 ? 4.795 0.609 2.742 1.00 90.75 106 ALA A O 1
ATOM 831 N N . ALA A 1 107 ? 3.480 -1.072 3.474 1.00 87.94 107 ALA A N 1
ATOM 832 C CA . ALA A 1 107 ? 3.628 -1.903 2.277 1.00 87.94 107 ALA A CA 1
ATOM 833 C C . ALA A 1 107 ? 3.107 -1.185 1.020 1.00 87.94 107 ALA A C 1
ATOM 835 O O . ALA A 1 107 ? 3.799 -1.118 0.004 1.00 87.94 107 ALA A O 1
ATOM 836 N N . TYR A 1 108 ? 1.930 -0.560 1.112 1.00 90.19 108 TYR A N 1
ATOM 837 C CA . TYR A 1 108 ? 1.356 0.220 0.019 1.00 90.19 108 TYR A CA 1
ATOM 838 C C . TYR A 1 108 ? 2.249 1.391 -0.417 1.00 90.19 108 TYR A C 1
ATOM 840 O O . TYR A 1 108 ? 2.450 1.600 -1.614 1.00 90.19 108 TYR A O 1
ATOM 848 N N . ARG A 1 109 ? 2.796 2.161 0.534 1.00 91.88 109 ARG A N 1
ATOM 849 C CA . ARG A 1 109 ? 3.695 3.285 0.227 1.00 91.88 109 ARG A CA 1
ATOM 850 C C . ARG A 1 109 ? 4.987 2.814 -0.426 1.00 91.88 109 ARG A C 1
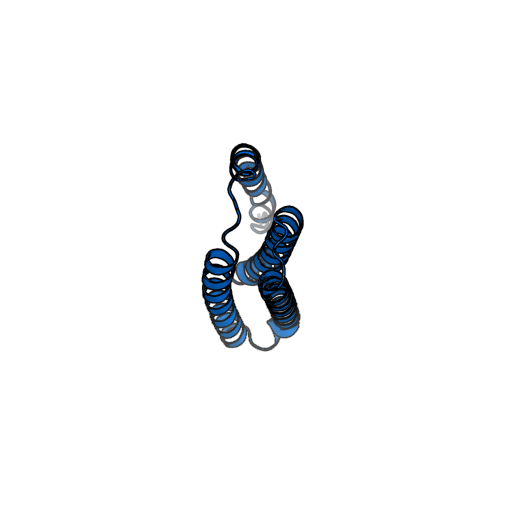ATOM 852 O O . ARG A 1 109 ? 5.373 3.403 -1.425 1.00 91.88 109 ARG A O 1
ATOM 859 N N . ALA A 1 110 ? 5.590 1.736 0.070 1.00 88.75 110 ALA A N 1
ATOM 860 C CA . ALA A 1 110 ? 6.780 1.161 -0.550 1.00 88.75 110 ALA A CA 1
ATOM 861 C C . ALA A 1 110 ? 6.521 0.774 -2.018 1.00 88.75 110 ALA A C 1
ATOM 863 O O . ALA A 1 110 ? 7.326 1.095 -2.886 1.00 88.75 110 ALA A O 1
ATOM 864 N N . ALA A 1 111 ? 5.357 0.182 -2.317 1.00 88.50 111 ALA A N 1
ATOM 865 C CA . ALA A 1 111 ? 4.988 -0.170 -3.689 1.00 88.50 111 ALA A CA 1
ATOM 866 C C . ALA A 1 111 ? 4.815 1.078 -4.575 1.00 88.50 111 ALA A C 1
ATOM 868 O O . ALA A 1 111 ? 5.240 1.101 -5.729 1.00 88.50 111 ALA A O 1
ATOM 869 N N . GLN A 1 112 ? 4.206 2.141 -4.033 1.00 91.38 112 GLN A N 1
ATOM 870 C CA . GLN A 1 112 ? 4.102 3.419 -4.739 1.00 91.38 112 GLN A CA 1
ATOM 871 C C . GLN A 1 112 ? 5.459 4.050 -5.019 1.00 91.38 112 GLN A C 1
ATOM 873 O O . GLN A 1 112 ? 5.627 4.637 -6.084 1.00 91.38 112 GLN A O 1
ATOM 878 N N . ASP A 1 113 ? 6.368 4.006 -4.050 1.00 92.31 113 ASP A N 1
ATOM 879 C CA . ASP A 1 113 ? 7.657 4.674 -4.150 1.00 92.31 113 ASP A CA 1
ATOM 880 C C . ASP A 1 113 ? 8.526 4.010 -5.219 1.00 92.31 113 ASP A C 1
ATOM 882 O O . ASP A 1 113 ? 9.055 4.733 -6.055 1.00 92.31 113 ASP A O 1
ATOM 886 N N . ILE A 1 114 ? 8.519 2.673 -5.318 1.00 87.38 114 ILE A N 1
ATOM 887 C CA . ILE A 1 114 ? 9.142 1.947 -6.440 1.00 87.38 114 ILE A CA 1
ATOM 888 C C . ILE A 1 114 ? 8.563 2.427 -7.778 1.00 87.38 114 ILE A C 1
ATOM 890 O O . ILE A 1 114 ? 9.295 2.846 -8.667 1.00 87.38 114 ILE A O 1
ATOM 894 N N . LEU A 1 115 ? 7.232 2.460 -7.926 1.00 87.56 115 LEU A N 1
ATOM 895 C CA . LEU A 1 115 ? 6.614 2.900 -9.184 1.00 87.56 115 LEU A CA 1
ATOM 896 C C . LEU A 1 115 ? 6.838 4.384 -9.520 1.00 87.56 115 LEU A C 1
ATOM 898 O O . LEU A 1 115 ? 6.574 4.787 -10.653 1.00 87.56 115 LEU A O 1
ATOM 902 N N . LYS A 1 116 ? 7.223 5.233 -8.562 1.00 90.12 116 LYS A N 1
ATOM 903 C CA . LYS A 1 116 ? 7.569 6.640 -8.833 1.00 90.12 116 LYS A CA 1
ATOM 904 C C . LYS A 1 116 ? 8.959 6.789 -9.435 1.00 90.12 116 LYS A C 1
ATOM 906 O O . LYS A 1 116 ? 9.208 7.806 -10.064 1.00 90.12 116 LYS A O 1
ATOM 911 N N . GLU A 1 117 ? 9.842 5.808 -9.268 1.00 88.31 117 GLU A N 1
ATOM 912 C CA . GLU A 1 117 ? 11.175 5.832 -9.885 1.00 88.31 117 GLU A CA 1
ATOM 913 C C . GLU A 1 117 ? 11.109 5.710 -11.417 1.00 88.31 117 GLU A C 1
ATOM 915 O O . GLU A 1 117 ? 12.063 6.064 -12.105 1.00 88.31 117 GLU A O 1
ATOM 920 N N . PHE A 1 118 ? 9.956 5.280 -11.940 1.00 83.12 118 PHE A N 1
ATOM 921 C CA . PHE A 1 118 ? 9.664 5.112 -13.365 1.00 83.12 118 PHE A CA 1
ATOM 922 C C . PHE A 1 118 ? 8.772 6.226 -13.955 1.00 83.12 118 PHE A C 1
ATOM 924 O O . PHE A 1 118 ? 8.265 6.067 -15.066 1.00 83.12 118 PHE A O 1
ATOM 931 N N . GLU A 1 119 ? 8.536 7.318 -13.211 1.00 79.06 119 GLU A N 1
ATOM 932 C CA . GLU A 1 119 ? 7.924 8.566 -13.724 1.00 79.06 119 GLU A CA 1
ATOM 933 C C . GLU A 1 119 ? 8.977 9.508 -14.325 1.00 79.06 119 GLU A C 1
ATOM 935 O O . GLU A 1 119 ? 8.689 10.085 -15.400 1.00 79.06 119 GLU A O 1
#